Protein AF-A0A4Q3HNY2-F1 (afdb_monomer)

Mean predicted aligned error: 9.41 Å

Nearest PDB structures (foldseek):
  6j05-assembly1_A  TM=7.269E-01  e=9.190E-04  Acidithiobacillus ferrooxidans
  7p6f-assembly2_CCC-2  TM=7.767E-01  e=2.944E-02  Streptomyces griseus
  2lkp-assembly1_B  TM=6.420E-01  e=2.422E-01  Mycobacterium tuberculosis H37Rv
  2rdp-assembly1_A-2  TM=6.136E-01  e=5.116E-01  Geobacillus stearothermophilus
  4gcv-assembly3_E  TM=5.156E-01  e=1.081E+00  Pseudomonas aeruginosa PAO1

Radius of gyration: 15.9 Å; Cα contacts (8 Å, |Δi|>4): 44; chains: 1; bounding box: 35×38×35 Å

pLDDT: mean 80.94, std 18.09, range [44.03, 97.81]

Sequence (66 aa):
SPSNISFHLKELEHAGLISAQRESRSIVYSANFETLNGLAHFLMENCCSGQSDAGCGPTELAGSGS

Solvent-accessible surface area (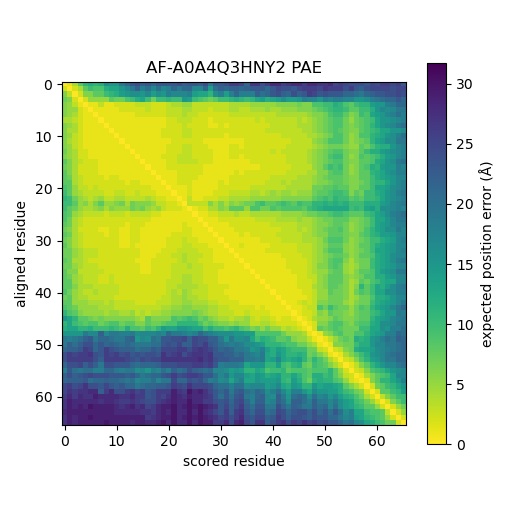backbone atoms only — not comparable to full-atom values): 4194 Å² total; per-residue (Å²): 131,91,77,58,66,69,59,56,52,52,53,37,39,73,71,49,40,29,47,79,45,80,55,92,94,45,72,50,74,43,79,29,61,69,52,45,50,52,51,51,50,51,48,28,47,71,78,43,73,65,45,84,54,100,86,47,66,82,73,71,86,70,81,74,85,126

Secondary structure (DSSP, 8-state):
----HHHHHHHHHHTTSEEEEEETTEEEEEE-HHHHHHHHHHHHHHHHTT--STTSS---------

Structure (mmCIF, N/CA/C/O backbone):
data_AF-A0A4Q3HNY2-F1
#
_entry.id   AF-A0A4Q3HNY2-F1
#
loop_
_atom_site.group_PDB
_atom_site.id
_atom_site.type_symbol
_atom_site.label_atom_id
_atom_site.label_alt_id
_atom_site.label_comp_id
_atom_site.label_asym_id
_atom_site.label_entity_id
_atom_site.label_seq_id
_atom_site.pdbx_PDB_ins_code
_atom_site.Cartn_x
_atom_site.Cartn_y
_atom_site.Cartn_z
_atom_site.occupancy
_atom_site.B_iso_or_equiv
_atom_site.auth_seq_id
_atom_site.auth_comp_id
_atom_site.auth_asym_id
_atom_site.auth_atom_id
_atom_site.pdbx_PDB_model_num
ATOM 1 N N . SER A 1 1 ? 10.864 -2.889 18.829 1.00 53.53 1 SER A N 1
ATOM 2 C CA . SER A 1 1 ? 10.331 -1.513 18.802 1.00 53.53 1 SER A CA 1
ATOM 3 C C . SER A 1 1 ? 8.858 -1.567 18.455 1.00 53.53 1 SER A C 1
ATOM 5 O O . SER A 1 1 ? 8.550 -2.211 17.460 1.00 53.53 1 SER A O 1
ATOM 7 N N . PRO A 1 2 ? 7.935 -1.002 19.248 1.00 51.62 2 PRO A N 1
ATOM 8 C CA . PRO A 1 2 ? 6.518 -1.135 18.948 1.00 51.62 2 PRO A CA 1
ATOM 9 C C . PRO A 1 2 ? 6.153 -0.104 17.880 1.00 51.62 2 PRO A C 1
ATOM 11 O O . PRO A 1 2 ? 5.905 1.061 18.174 1.00 51.62 2 PRO A O 1
ATOM 14 N N . SER A 1 3 ? 6.177 -0.516 16.616 1.00 65.56 3 SER A N 1
ATOM 15 C CA . SER A 1 3 ? 5.600 0.282 15.544 1.00 65.56 3 SER A CA 1
ATOM 16 C C . SER A 1 3 ? 4.078 0.264 15.680 1.00 65.56 3 SER A C 1
ATOM 18 O O . SER A 1 3 ? 3.474 -0.809 15.674 1.00 65.56 3 SER A O 1
ATOM 20 N N . ASN A 1 4 ? 3.456 1.431 15.834 1.00 86.94 4 ASN A N 1
ATOM 21 C CA . ASN A 1 4 ? 2.002 1.534 15.901 1.00 86.94 4 ASN A CA 1
ATOM 22 C C . ASN A 1 4 ? 1.416 1.224 14.513 1.00 86.94 4 ASN A C 1
ATOM 24 O O . ASN A 1 4 ? 1.826 1.837 13.532 1.00 86.94 4 ASN A O 1
ATOM 28 N N . ILE A 1 5 ? 0.472 0.287 14.413 1.00 91.12 5 ILE A N 1
ATOM 29 C CA . ILE A 1 5 ? -0.116 -0.106 13.122 1.00 91.12 5 ILE A CA 1
ATOM 30 C C . ILE A 1 5 ? -0.736 1.089 12.380 1.00 91.12 5 ILE A C 1
ATOM 32 O O . ILE A 1 5 ? -0.601 1.191 11.166 1.00 91.12 5 ILE A O 1
ATOM 36 N N . SER A 1 6 ? -1.321 2.048 13.104 1.00 90.88 6 SER A N 1
ATOM 37 C CA . SER A 1 6 ? -1.911 3.256 12.521 1.00 90.88 6 SER A CA 1
ATOM 38 C C . SER A 1 6 ? -0.875 4.153 11.849 1.00 90.88 6 SER A C 1
ATOM 40 O O . SER A 1 6 ? -1.211 4.855 10.903 1.00 90.88 6 SER A O 1
ATOM 42 N N . PHE A 1 7 ? 0.379 4.131 12.315 1.00 92.50 7 PHE A N 1
ATOM 43 C CA . PHE A 1 7 ? 1.468 4.844 11.650 1.00 92.50 7 PHE A CA 1
ATOM 44 C C . PHE A 1 7 ? 1.736 4.238 10.269 1.00 92.50 7 PHE A C 1
ATOM 46 O O . PHE A 1 7 ? 1.713 4.956 9.278 1.00 92.50 7 PHE A O 1
ATOM 53 N N . HIS A 1 8 ? 1.883 2.913 10.186 1.00 94.00 8 HIS A N 1
ATOM 54 C CA . HIS A 1 8 ? 2.102 2.231 8.907 1.00 94.00 8 HIS A CA 1
ATOM 55 C C . HIS A 1 8 ? 0.922 2.389 7.953 1.00 94.00 8 HIS A C 1
ATOM 57 O O . HIS A 1 8 ? 1.125 2.663 6.778 1.00 94.00 8 HIS A O 1
ATOM 63 N N . LEU A 1 9 ? -0.312 2.269 8.451 1.00 95.31 9 LEU A N 1
ATOM 64 C CA . LEU A 1 9 ? -1.508 2.449 7.624 1.00 95.31 9 LEU A CA 1
ATOM 65 C C . LEU A 1 9 ? -1.576 3.856 7.024 1.00 95.31 9 LEU A C 1
ATOM 67 O O . LEU A 1 9 ? -1.915 3.992 5.854 1.00 95.31 9 LEU A O 1
ATOM 71 N N . LYS A 1 10 ? -1.188 4.887 7.782 1.00 94.56 10 LYS A N 1
ATOM 72 C CA . LYS A 1 10 ? -1.145 6.261 7.275 1.00 94.56 10 LYS A CA 1
ATOM 73 C C . LYS A 1 10 ? -0.120 6.434 6.151 1.00 94.56 10 LYS A C 1
ATOM 75 O O . LYS A 1 10 ? -0.420 7.086 5.157 1.00 94.56 10 LYS A O 1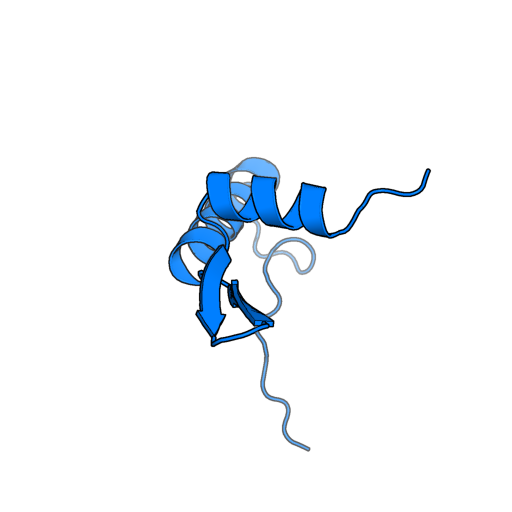
ATOM 80 N N . GLU A 1 11 ? 1.067 5.848 6.288 1.00 96.00 11 GLU A N 1
ATOM 81 C CA . GLU A 1 11 ? 2.092 5.912 5.238 1.00 96.00 11 GLU A CA 1
A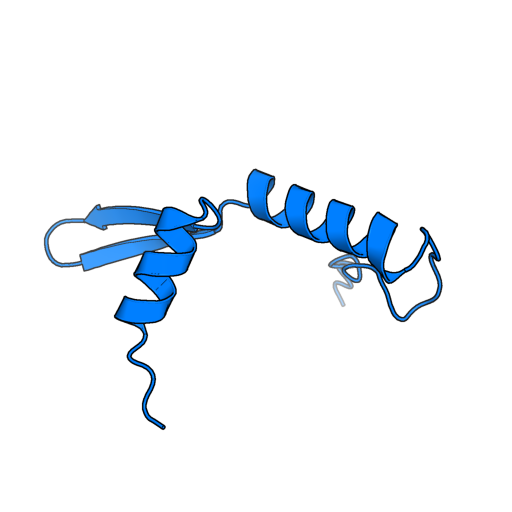TOM 82 C C . GLU A 1 11 ? 1.678 5.117 3.988 1.00 96.00 11 GLU A C 1
ATOM 84 O O . GLU A 1 11 ? 1.862 5.586 2.867 1.00 96.00 11 GLU A O 1
ATOM 89 N N . LEU A 1 12 ? 1.047 3.949 4.159 1.00 96.62 12 LEU A N 1
ATOM 90 C CA . LEU A 1 12 ? 0.515 3.154 3.044 1.00 96.62 12 LEU A CA 1
ATOM 91 C C . LEU A 1 12 ? -0.631 3.869 2.311 1.00 96.62 1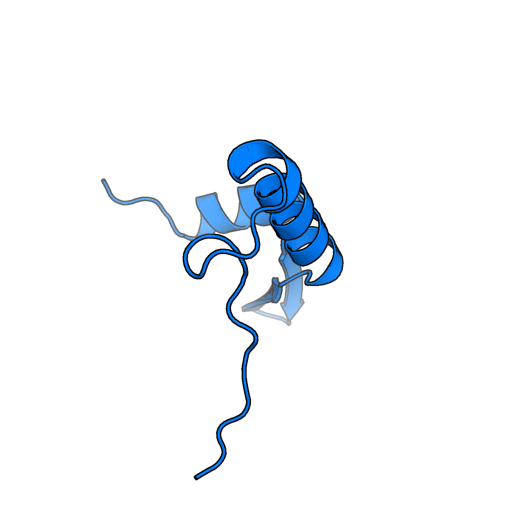2 LEU A C 1
ATOM 93 O O . LEU A 1 12 ? -0.711 3.794 1.084 1.00 96.62 12 LEU A O 1
ATOM 97 N N . GLU A 1 13 ? -1.510 4.555 3.045 1.00 96.94 13 GLU A N 1
ATOM 98 C CA . GLU A 1 13 ? -2.582 5.382 2.478 1.00 96.94 13 GLU A CA 1
ATOM 99 C C . GLU A 1 13 ? -1.992 6.572 1.715 1.00 96.94 13 GLU A C 1
ATOM 101 O O . GLU A 1 13 ? -2.374 6.824 0.574 1.00 96.94 13 GLU A O 1
ATOM 106 N N . HIS A 1 14 ? -1.009 7.264 2.302 1.00 96.81 14 HIS A N 1
ATOM 107 C CA . HIS A 1 14 ? -0.309 8.371 1.651 1.00 96.81 14 HIS A CA 1
ATOM 108 C C . HIS A 1 14 ? 0.375 7.943 0.344 1.00 96.81 14 HIS A C 1
ATOM 110 O O . HIS A 1 14 ? 0.324 8.674 -0.643 1.00 96.81 14 HIS A O 1
ATOM 116 N N . ALA A 1 15 ? 0.961 6.743 0.317 1.00 96.69 15 ALA A N 1
ATOM 117 C CA . ALA A 1 15 ? 1.563 6.151 -0.875 1.00 96.69 15 ALA A CA 1
ATOM 118 C C . ALA A 1 15 ? 0.537 5.624 -1.902 1.00 96.69 15 ALA A C 1
ATOM 120 O O . ALA A 1 15 ? 0.928 5.163 -2.973 1.00 96.69 15 ALA A O 1
ATOM 121 N N . GLY A 1 16 ? -0.765 5.652 -1.594 1.00 97.19 16 GLY A N 1
ATOM 122 C CA . GLY A 1 16 ? -1.827 5.166 -2.481 1.00 97.19 16 GLY A CA 1
ATOM 123 C C . GLY A 1 16 ? -1.901 3.640 -2.616 1.00 97.19 16 GLY A C 1
ATOM 124 O O . GLY A 1 16 ? -2.552 3.140 -3.537 1.00 97.19 16 GLY A O 1
ATOM 125 N N . LEU A 1 17 ? -1.244 2.895 -1.718 1.00 97.81 17 LEU A N 1
ATOM 126 C CA . LEU A 1 17 ? -1.230 1.425 -1.706 1.00 97.81 17 LEU A CA 1
ATOM 127 C C . LEU A 1 17 ? -2.477 0.832 -1.046 1.00 97.81 17 LEU A C 1
ATOM 129 O O . LEU A 1 17 ? -2.849 -0.310 -1.316 1.00 97.81 17 LEU A O 1
ATOM 133 N N . ILE A 1 18 ? -3.130 1.607 -0.185 1.00 97.31 18 ILE A N 1
ATOM 134 C CA . ILE A 1 18 ? -4.406 1.264 0.438 1.00 97.31 18 ILE A CA 1
ATOM 135 C C . ILE A 1 18 ? -5.358 2.457 0.360 1.00 97.31 18 ILE A C 1
ATOM 137 O O . ILE A 1 18 ? -4.930 3.597 0.195 1.00 97.31 18 ILE A O 1
ATOM 141 N N . SER A 1 19 ? -6.648 2.195 0.524 1.00 97.25 19 SER A N 1
ATOM 142 C CA . SER A 1 19 ? -7.680 3.202 0.747 1.00 97.25 19 SER A CA 1
ATOM 143 C C . SER A 1 19 ? -8.292 3.035 2.134 1.00 97.25 19 SER A C 1
ATOM 145 O O . SER A 1 19 ? -8.319 1.932 2.685 1.00 97.25 19 SER A O 1
ATOM 147 N N . ALA A 1 20 ? -8.788 4.131 2.701 1.00 96.25 20 ALA A N 1
ATOM 148 C CA . ALA A 1 20 ? -9.466 4.146 3.988 1.00 96.25 20 ALA A CA 1
ATOM 149 C C . ALA A 1 20 ? -10.897 4.670 3.820 1.00 96.25 20 ALA A C 1
ATOM 151 O O . ALA A 1 20 ? -11.117 5.762 3.297 1.00 96.25 20 ALA A O 1
ATOM 152 N N . GLN A 1 21 ? -11.879 3.910 4.301 1.00 96.75 21 GLN A N 1
ATOM 153 C CA . GLN A 1 21 ? -13.280 4.320 4.337 1.00 96.75 21 GLN A CA 1
ATOM 154 C C . GLN A 1 21 ? -13.774 4.345 5.779 1.00 96.75 21 GLN A C 1
ATOM 156 O O . GLN A 1 21 ? -13.665 3.363 6.513 1.00 96.75 21 GLN A O 1
ATOM 161 N N . ARG A 1 22 ? -14.338 5.477 6.208 1.00 96.12 22 ARG A N 1
ATOM 162 C CA . ARG A 1 22 ? -14.913 5.587 7.548 1.00 96.12 22 ARG A CA 1
ATOM 163 C C . ARG A 1 22 ? -16.325 5.018 7.570 1.00 96.12 22 ARG A C 1
ATOM 165 O O . ARG A 1 22 ? -17.219 5.542 6.916 1.00 96.12 22 ARG A O 1
ATOM 172 N N . GLU A 1 23 ? -16.535 4.013 8.408 1.00 97.00 23 GLU A N 1
ATOM 173 C CA . GLU A 1 23 ? -17.829 3.378 8.631 1.00 97.00 23 GLU A CA 1
ATOM 174 C C . GLU A 1 23 ? -18.250 3.582 10.085 1.00 97.00 23 GLU A C 1
ATOM 176 O O . GLU A 1 23 ? -17.918 2.807 10.982 1.00 97.00 23 GLU A O 1
ATOM 181 N N . SER A 1 24 ? -18.979 4.675 10.333 1.00 95.44 24 SER A N 1
ATOM 182 C CA . SER A 1 24 ? -19.440 5.073 11.668 1.00 95.44 24 SER A CA 1
ATOM 183 C C . SER A 1 24 ? -18.287 5.231 12.675 1.00 95.44 24 SER A C 1
ATOM 185 O O . SER A 1 24 ? -17.637 6.280 12.720 1.00 95.44 24 SER A O 1
ATOM 187 N N . ARG A 1 25 ? -18.030 4.202 13.492 1.00 95.38 25 ARG A N 1
ATOM 188 C CA . ARG A 1 25 ? -16.999 4.185 14.542 1.00 95.38 25 ARG A CA 1
ATOM 189 C C . ARG A 1 25 ? -15.721 3.462 14.114 1.00 95.38 25 ARG A C 1
ATOM 191 O O . ARG A 1 25 ? -14.720 3.580 14.814 1.00 95.38 25 ARG A O 1
ATOM 198 N N . SER A 1 26 ? -15.748 2.742 12.997 1.00 94.88 26 SER A N 1
ATOM 199 C CA . SER A 1 26 ? -14.607 2.014 12.441 1.00 94.88 26 SER A CA 1
ATOM 200 C C . SER A 1 26 ? -14.071 2.685 11.180 1.00 94.88 26 SER A C 1
ATOM 202 O O . SER A 1 26 ? -14.752 3.479 10.530 1.00 94.88 26 SER A O 1
ATOM 204 N N . ILE A 1 27 ? -12.826 2.361 10.839 1.00 95.00 27 ILE A N 1
ATOM 205 C CA . ILE A 1 27 ? -12.231 2.663 9.538 1.00 95.00 27 ILE A CA 1
ATOM 206 C C . ILE A 1 27 ? -11.918 1.322 8.887 1.00 95.00 27 ILE A C 1
ATOM 208 O O . ILE A 1 27 ? -11.251 0.484 9.494 1.00 95.00 27 ILE A O 1
ATOM 212 N N . VAL A 1 28 ? -12.427 1.125 7.678 1.00 96.50 28 VAL A N 1
ATOM 213 C CA . VAL A 1 28 ? -12.150 -0.039 6.843 1.00 96.50 28 VAL A CA 1
ATOM 214 C C . VAL A 1 28 ? -11.016 0.335 5.902 1.00 96.50 28 VAL A C 1
ATOM 216 O O . VAL A 1 28 ? -11.153 1.259 5.101 1.00 96.50 28 VAL A O 1
ATOM 219 N N . TYR A 1 29 ? -9.893 -0.369 6.017 1.00 96.69 29 TYR A N 1
ATOM 220 C CA . TYR A 1 29 ? -8.755 -0.217 5.115 1.00 96.69 29 TYR A CA 1
ATOM 221 C C . TYR A 1 29 ? -8.799 -1.317 4.058 1.00 96.69 29 TYR A C 1
ATOM 223 O O . TYR A 1 29 ? -8.944 -2.489 4.402 1.00 96.69 29 TYR A O 1
ATOM 231 N N . SER A 1 30 ? -8.668 -0.944 2.788 1.00 97.44 30 SER A N 1
ATOM 232 C CA . SER A 1 30 ? -8.684 -1.875 1.656 1.00 97.44 30 SER A CA 1
ATOM 233 C C . SER A 1 30 ? -7.425 -1.720 0.817 1.00 97.44 30 SER A C 1
ATOM 235 O O . SER A 1 30 ? -6.941 -0.610 0.621 1.00 97.44 30 SER A O 1
ATOM 237 N N . ALA A 1 31 ? -6.890 -2.826 0.307 1.00 97.19 31 ALA A N 1
ATOM 238 C CA . ALA A 1 31 ? -5.751 -2.792 -0.601 1.00 97.19 31 ALA A CA 1
ATOM 239 C C . ALA A 1 31 ? -6.145 -2.165 -1.946 1.00 97.19 31 ALA A C 1
ATOM 241 O O . ALA A 1 31 ? -7.172 -2.522 -2.525 1.00 97.19 31 ALA A O 1
ATOM 242 N N . ASN A 1 32 ? -5.306 -1.268 -2.465 1.00 97.19 32 ASN A N 1
ATOM 243 C CA . ASN A 1 32 ? -5.407 -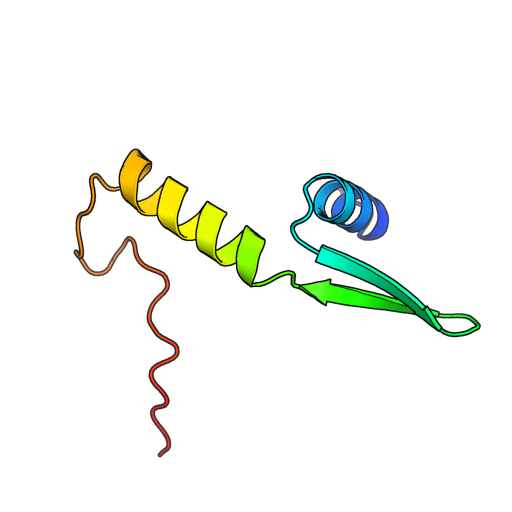0.808 -3.842 1.00 97.19 32 ASN A CA 1
ATOM 244 C C . ASN A 1 32 ? -4.555 -1.722 -4.730 1.00 97.19 32 ASN A C 1
ATOM 246 O O . ASN A 1 32 ? -3.353 -1.512 -4.902 1.00 97.19 32 ASN A O 1
ATOM 250 N N . PHE A 1 33 ? -5.186 -2.766 -5.268 1.00 94.31 33 PHE A N 1
ATOM 251 C CA . PHE A 1 33 ? -4.495 -3.767 -6.080 1.00 94.31 33 PHE A CA 1
ATOM 252 C C . PHE A 1 33 ? -3.907 -3.200 -7.371 1.00 94.31 33 PHE A C 1
ATOM 254 O O . PHE A 1 33 ? -2.898 -3.719 -7.832 1.00 94.31 33 PHE A O 1
ATOM 261 N N . GLU A 1 34 ? -4.476 -2.135 -7.934 1.00 94.44 34 GLU A N 1
ATOM 262 C CA . GLU A 1 34 ? -3.915 -1.488 -9.122 1.00 94.44 34 GLU A CA 1
ATOM 263 C C . GLU A 1 34 ? -2.517 -0.928 -8.821 1.00 94.44 34 GLU A C 1
ATOM 265 O O . GLU A 1 34 ? -1.537 -1.324 -9.456 1.00 94.44 34 GLU A O 1
ATOM 270 N N . THR A 1 35 ? -2.397 -0.091 -7.785 1.00 95.62 35 THR A N 1
ATOM 271 C CA . THR A 1 35 ? -1.111 0.494 -7.375 1.00 95.62 35 THR A CA 1
ATOM 272 C C . THR A 1 35 ? -0.130 -0.572 -6.890 1.00 95.62 35 THR A C 1
ATOM 274 O O . THR A 1 35 ? 1.049 -0.536 -7.237 1.00 95.62 35 THR A O 1
ATOM 277 N N . LEU A 1 36 ? -0.603 -1.537 -6.094 1.00 94.31 36 LEU A N 1
ATOM 278 C CA . LEU A 1 36 ? 0.240 -2.611 -5.563 1.00 94.31 36 LEU A CA 1
ATOM 279 C C . LEU A 1 36 ? 0.811 -3.496 -6.673 1.00 94.31 36 LEU A C 1
ATOM 281 O O . LEU A 1 36 ? 1.998 -3.813 -6.637 1.00 94.31 36 LEU A O 1
ATOM 285 N N . ASN A 1 37 ? 0.001 -3.859 -7.670 1.00 92.06 37 ASN A N 1
ATOM 286 C CA . ASN A 1 37 ? 0.468 -4.645 -8.809 1.00 92.06 37 ASN A CA 1
ATOM 287 C C . ASN A 1 37 ? 1.457 -3.848 -9.663 1.00 92.06 37 ASN A C 1
ATOM 289 O O . ASN A 1 37 ? 2.470 -4.402 -10.079 1.00 92.06 37 ASN A O 1
ATOM 293 N N . GLY A 1 38 ? 1.212 -2.551 -9.873 1.00 92.06 38 GLY A N 1
ATOM 294 C CA . GLY A 1 38 ? 2.159 -1.671 -10.560 1.00 92.06 38 GLY A CA 1
ATOM 295 C C . GLY A 1 38 ? 3.509 -1.591 -9.842 1.00 92.06 38 GLY A C 1
ATOM 296 O O . GLY A 1 38 ? 4.555 -1.735 -10.472 1.00 92.06 38 GLY A O 1
ATOM 297 N N . LEU A 1 39 ? 3.498 -1.438 -8.514 1.00 92.19 39 LEU A N 1
ATOM 298 C CA . LEU A 1 39 ? 4.714 -1.452 -7.699 1.00 92.19 39 LEU A CA 1
ATOM 299 C C . LEU A 1 39 ? 5.434 -2.804 -7.778 1.00 92.19 39 LEU A C 1
ATOM 301 O O . LEU A 1 39 ? 6.648 -2.841 -7.966 1.00 92.19 39 LEU A O 1
ATOM 305 N N . ALA A 1 40 ? 4.700 -3.909 -7.638 1.00 87.69 40 ALA A N 1
ATOM 306 C CA . ALA A 1 40 ? 5.268 -5.249 -7.723 1.00 87.69 40 ALA A CA 1
ATOM 307 C C . ALA A 1 40 ? 5.934 -5.477 -9.087 1.00 87.69 40 ALA A C 1
ATOM 309 O O . ALA A 1 40 ? 7.082 -5.912 -9.140 1.00 87.69 40 ALA A O 1
ATOM 310 N N . HIS A 1 41 ? 5.254 -5.099 -10.170 1.00 85.62 41 HIS A N 1
ATOM 311 C CA . HIS A 1 41 ? 5.781 -5.180 -11.526 1.00 85.62 41 HIS A CA 1
ATOM 312 C C . HIS A 1 41 ? 7.053 -4.342 -11.696 1.00 85.62 41 HIS A C 1
ATOM 314 O O . HIS A 1 41 ? 8.076 -4.875 -12.117 1.00 85.62 41 HIS A O 1
ATOM 320 N N . PHE A 1 42 ? 7.035 -3.076 -11.263 1.00 88.00 42 PHE A N 1
ATOM 321 C CA . PHE A 1 42 ? 8.212 -2.205 -11.292 1.00 88.00 42 PHE A CA 1
ATOM 322 C C . PHE A 1 42 ? 9.408 -2.830 -10.559 1.00 88.00 42 PHE A C 1
ATOM 324 O O . PHE A 1 42 ? 10.526 -2.835 -11.076 1.00 88.00 42 PHE A O 1
ATOM 331 N N . LEU A 1 43 ? 9.193 -3.386 -9.364 1.00 87.62 43 LEU A N 1
ATOM 332 C CA . LEU A 1 43 ? 10.262 -4.025 -8.597 1.00 87.62 43 LEU A CA 1
ATOM 333 C C . LEU A 1 43 ? 10.790 -5.287 -9.286 1.00 87.62 43 LEU A C 1
ATOM 335 O O . LEU A 1 43 ? 11.993 -5.515 -9.282 1.00 87.62 43 LEU A O 1
ATOM 339 N N . MET A 1 44 ? 9.933 -6.089 -9.913 1.00 82.12 44 MET A N 1
ATOM 340 C CA . MET A 1 44 ? 10.362 -7.290 -10.642 1.00 82.12 44 MET A CA 1
ATOM 341 C C . MET A 1 44 ? 11.181 -6.943 -11.883 1.00 82.12 44 MET A C 1
ATOM 343 O O . MET A 1 44 ? 12.214 -7.561 -12.140 1.00 82.12 44 MET A O 1
ATOM 347 N N . GLU A 1 45 ? 10.777 -5.913 -12.623 1.00 81.00 45 GLU A N 1
ATOM 348 C CA . GLU A 1 45 ? 11.548 -5.422 -13.763 1.00 81.00 45 GLU A CA 1
ATOM 349 C C . GLU A 1 45 ? 12.928 -4.911 -13.332 1.00 81.00 45 GLU A C 1
ATOM 351 O O . GLU A 1 45 ? 13.938 -5.261 -13.941 1.00 81.00 45 GLU A O 1
ATOM 356 N N . ASN A 1 46 ? 12.994 -4.122 -12.256 1.00 80.75 46 ASN A N 1
ATOM 357 C CA . ASN A 1 46 ? 14.209 -3.390 -11.890 1.00 80.75 46 ASN A CA 1
ATOM 358 C C . ASN A 1 46 ? 15.145 -4.160 -10.950 1.00 80.75 46 ASN A C 1
ATOM 360 O O . ASN A 1 46 ? 16.362 -4.027 -11.053 1.00 80.75 46 ASN A O 1
ATOM 364 N N . CYS A 1 47 ? 14.613 -4.961 -10.029 1.00 78.62 47 CYS A N 1
ATOM 365 C CA . CYS A 1 47 ? 15.425 -5.744 -9.096 1.00 78.62 47 CYS A CA 1
ATOM 366 C C . CYS A 1 47 ? 15.770 -7.124 -9.650 1.00 78.62 47 CYS A C 1
ATOM 368 O O . CYS A 1 47 ? 16.815 -7.670 -9.305 1.00 78.62 47 CYS A O 1
ATOM 370 N N . CYS A 1 48 ? 14.916 -7.676 -10.511 1.00 70.75 48 CYS A N 1
ATOM 371 C CA . CYS A 1 48 ? 15.067 -9.037 -11.014 1.00 70.75 48 CYS A CA 1
ATOM 372 C C . CYS A 1 48 ? 15.338 -9.090 -12.511 1.00 70.75 48 CYS A C 1
ATOM 374 O O . CYS A 1 48 ? 15.420 -10.173 -13.070 1.00 70.75 48 CYS A O 1
ATOM 376 N N . SER A 1 49 ? 15.548 -7.944 -13.166 1.00 70.94 49 SER A N 1
ATOM 377 C CA . SER A 1 49 ? 15.901 -7.866 -14.591 1.00 70.94 49 SER A CA 1
ATOM 378 C C . SER A 1 49 ? 14.923 -8.617 -15.510 1.00 70.94 49 SER A C 1
ATOM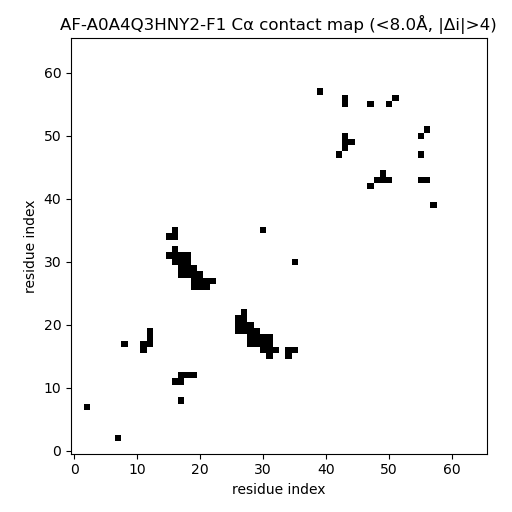 380 O O . SER A 1 49 ? 15.317 -9.096 -16.572 1.00 70.94 49 SER A O 1
ATOM 382 N N . GLY A 1 50 ? 13.661 -8.782 -15.092 1.00 60.88 50 GLY A N 1
ATOM 383 C CA . GLY A 1 50 ? 12.675 -9.590 -15.816 1.00 60.88 50 GLY A CA 1
ATOM 384 C C . GLY A 1 50 ? 12.915 -11.107 -15.771 1.00 60.88 50 GLY A C 1
ATOM 385 O O . GLY A 1 50 ? 12.327 -11.826 -16.578 1.00 60.88 50 GLY A O 1
ATOM 386 N N . GLN A 1 51 ? 13.761 -11.615 -14.864 1.00 60.16 51 GLN A N 1
ATOM 387 C CA . GLN A 1 51 ? 13.938 -13.055 -14.670 1.00 60.16 51 GLN A CA 1
ATOM 388 C C . GLN A 1 51 ? 12.691 -13.680 -14.046 1.00 60.16 51 GLN A C 1
ATOM 390 O O . GLN A 1 51 ? 12.313 -13.387 -12.914 1.00 60.16 51 GLN A O 1
ATOM 395 N N . SER A 1 52 ? 12.073 -14.574 -14.815 1.00 57.28 52 SER A N 1
ATOM 396 C CA . SER A 1 52 ? 10.938 -15.422 -14.436 1.00 57.28 52 SER A CA 1
ATOM 397 C C . SER A 1 52 ? 11.34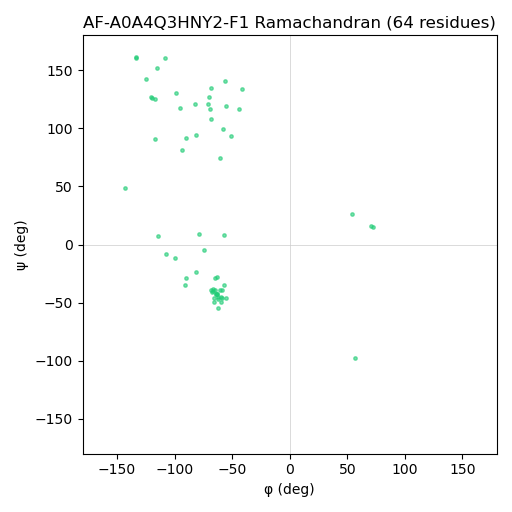4 -16.641 -13.595 1.00 57.28 52 SER A C 1
ATOM 399 O O . SER A 1 52 ? 10.548 -17.552 -13.371 1.00 57.28 52 SER A O 1
ATOM 401 N N . ASP A 1 53 ? 12.600 -16.694 -13.165 1.00 55.25 53 ASP A N 1
ATOM 402 C CA . ASP A 1 53 ? 13.146 -17.674 -12.244 1.00 55.25 53 ASP A CA 1
ATOM 403 C C . ASP A 1 53 ? 12.308 -17.641 -10.960 1.00 55.25 53 ASP A C 1
ATOM 405 O O . ASP A 1 53 ? 11.917 -16.571 -10.488 1.00 55.25 53 ASP A O 1
ATOM 409 N N . ALA A 1 54 ? 12.041 -18.811 -10.378 1.00 58.44 54 ALA A N 1
ATOM 410 C CA . ALA A 1 54 ? 11.067 -19.061 -9.307 1.00 58.44 54 ALA A CA 1
ATOM 411 C C . ALA A 1 54 ? 11.222 -18.242 -7.994 1.00 58.44 54 ALA A C 1
ATOM 413 O O . ALA A 1 54 ? 10.547 -18.537 -7.011 1.00 58.44 54 ALA A O 1
ATOM 414 N N . GLY A 1 55 ? 12.112 -17.248 -7.943 1.00 59.88 55 GLY A N 1
ATOM 415 C CA . GLY A 1 55 ? 12.363 -16.380 -6.798 1.00 59.88 55 GLY A CA 1
ATOM 416 C C . GLY A 1 55 ? 11.864 -14.937 -6.924 1.00 59.88 55 GLY A C 1
ATOM 417 O O . GLY A 1 55 ? 11.940 -14.228 -5.924 1.00 59.88 55 GLY A O 1
ATOM 418 N N . CYS A 1 56 ? 11.380 -14.474 -8.088 1.00 61.75 56 CYS A N 1
ATOM 419 C CA . CYS A 1 56 ? 11.045 -13.052 -8.255 1.00 61.75 56 CYS A CA 1
ATOM 420 C C . CYS A 1 56 ? 9.810 -12.729 -9.114 1.00 61.75 56 CYS A C 1
ATOM 422 O O . CYS A 1 56 ? 9.824 -11.850 -9.971 1.00 61.75 56 CYS A O 1
ATOM 424 N N . GLY A 1 57 ? 8.704 -13.411 -8.839 1.00 58.41 57 GLY A N 1
ATOM 425 C CA . GLY A 1 57 ? 7.366 -12.985 -9.252 1.00 58.41 57 GLY A CA 1
ATOM 426 C C . GLY A 1 57 ? 6.414 -13.114 -8.067 1.00 58.41 57 GLY A C 1
ATOM 427 O O . GLY A 1 57 ? 6.730 -13.852 -7.127 1.00 58.41 57 GLY A O 1
ATOM 428 N N . PRO A 1 58 ? 5.25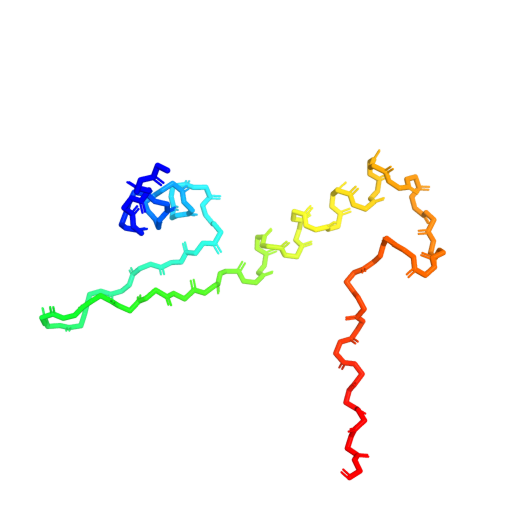0 -12.441 -8.065 1.00 55.00 58 PRO A N 1
ATOM 429 C CA . PRO A 1 58 ? 4.206 -12.848 -7.152 1.00 55.00 58 PRO A CA 1
ATOM 430 C C . PRO A 1 58 ? 3.780 -14.206 -7.694 1.00 55.00 58 PRO A C 1
ATOM 432 O O . PRO A 1 58 ? 3.232 -14.280 -8.795 1.00 55.00 58 PRO A O 1
ATOM 435 N N . THR A 1 59 ? 4.126 -15.286 -6.991 1.00 56.09 59 THR A N 1
ATOM 436 C CA . THR A 1 59 ? 3.602 -16.613 -7.306 1.00 56.09 59 THR A CA 1
ATOM 437 C C . THR A 1 59 ? 2.123 -16.404 -7.554 1.00 56.09 59 THR A C 1
ATOM 439 O O . THR A 1 59 ? 1.445 -15.889 -6.657 1.00 56.09 59 THR A O 1
ATOM 442 N N . GLU A 1 60 ? 1.653 -16.667 -8.780 1.00 52.22 60 GLU A N 1
ATOM 443 C CA . GLU A 1 60 ? 0.224 -16.651 -9.054 1.00 52.22 60 GLU A CA 1
ATOM 444 C C . GLU A 1 60 ? -0.431 -17.327 -7.855 1.00 52.22 60 GLU A C 1
ATOM 446 O O . GLU A 1 60 ? 0.052 -18.368 -7.386 1.00 52.22 60 GLU A O 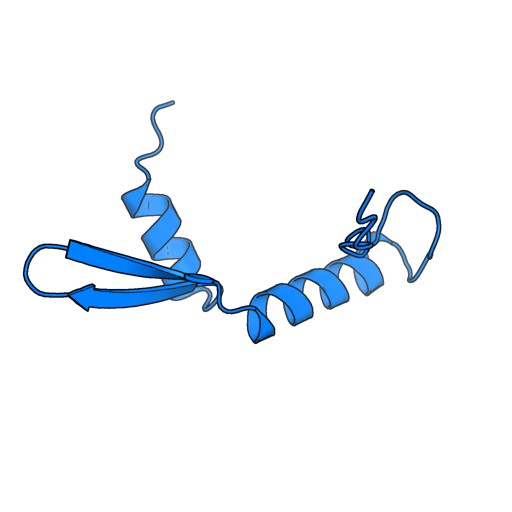1
ATOM 451 N N . LEU A 1 61 ? -1.501 -16.733 -7.329 1.00 53.34 61 LEU A N 1
ATOM 452 C CA . LEU A 1 61 ? -2.484 -17.514 -6.603 1.00 53.34 61 LEU A CA 1
ATOM 453 C C . LEU A 1 61 ? -3.028 -18.536 -7.606 1.00 53.34 61 LEU A C 1
ATOM 455 O O . LEU A 1 61 ? -4.128 -18.395 -8.132 1.00 53.34 61 LEU A O 1
ATOM 459 N N . ALA A 1 62 ? -2.220 -19.551 -7.905 1.00 50.81 62 ALA A N 1
ATOM 460 C CA . ALA A 1 62 ? -2.628 -20.792 -8.476 1.00 50.81 62 ALA A CA 1
ATOM 461 C C . ALA A 1 62 ? -3.637 -21.308 -7.466 1.00 50.81 62 ALA A C 1
ATOM 463 O O . ALA A 1 62 ? -3.290 -21.824 -6.400 1.00 50.81 62 ALA A O 1
ATOM 464 N N . GLY A 1 63 ? -4.907 -21.093 -7.794 1.00 50.44 63 GLY A N 1
ATOM 465 C CA . GLY A 1 63 ? -5.969 -21.940 -7.319 1.00 50.44 63 GLY A CA 1
ATOM 466 C C . GLY A 1 63 ? -5.559 -23.374 -7.623 1.00 50.44 63 GLY A C 1
ATOM 467 O O . GLY A 1 63 ? -5.795 -23.884 -8.710 1.00 50.44 63 GLY A O 1
ATOM 468 N N . SER A 1 64 ? -4.930 -24.022 -6.653 1.00 49.34 64 SER A N 1
ATOM 469 C CA . SER A 1 64 ? -5.042 -25.457 -6.483 1.00 49.34 64 SER A CA 1
ATOM 470 C C . SER A 1 64 ? -6.173 -25.650 -5.492 1.00 49.34 64 SER A C 1
ATOM 472 O O . SER A 1 64 ? -5.991 -25.794 -4.288 1.00 49.34 64 SER A O 1
ATOM 474 N N . GLY A 1 65 ? -7.388 -25.582 -6.036 1.00 49.91 65 GLY A N 1
ATOM 475 C CA . GLY A 1 65 ? -8.450 -26.393 -5.483 1.00 49.91 65 GLY A CA 1
ATOM 476 C C . GLY A 1 65 ? -7.976 -27.844 -5.503 1.00 49.91 65 GLY A C 1
ATOM 477 O O . GLY A 1 65 ? -7.642 -28.393 -6.555 1.00 49.91 65 GLY A O 1
ATOM 478 N N . SER A 1 66 ? -7.903 -28.434 -4.322 1.00 44.03 66 SER A N 1
ATOM 479 C CA . SER A 1 66 ? -8.082 -29.856 -4.054 1.00 44.03 66 SER A CA 1
ATOM 480 C C . SER A 1 66 ? -8.799 -29.958 -2.719 1.00 44.03 66 SER A C 1
ATOM 482 O O . SER A 1 66 ? -8.385 -29.233 -1.787 1.00 44.03 66 SER A O 1
#

Foldseek 3Di:
DDDDVVVVLVVCVVQVQWDWDDDPPDIDIGGPCVSVVVVLVVCCCPVVVVDPPPPRHPPPPPPPDD